Protein AF-A0A3S1CL81-F1 (afdb_monomer_lite)

Radius of gyration: 25.91 Å; chains: 1; bounding box: 47×76×34 Å

Secondary structure (DSSP, 8-state):
----S-STT------------------SPEE---SSTT-EEEEEEETTEEEEEEEETTEEEE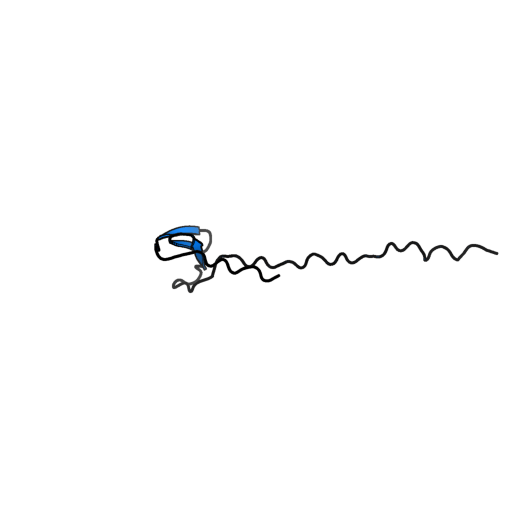EEEE-TT----------

Foldseek 3Di:
DDDDDDPPPPPPPPPPPVPPPPPVPPPQWDWDDDPDPQKTWTWHFDAQFIWIWIDHDPDIDIDTDGHNVGDDPPPPPDD

Organism: NCBI:txid2498109

Sequence (79 aa):
MKKILAILLILPSLSFSKSPSSEVVSSPWEAIPSPAWGVGLYRLSVPHGWLVYTGGGTTATTVFVPDEDHEWILNPVTN

pLDDT: mean 75.6, std 18.13, range [43.03, 96.5]

Structure (mmCIF, N/CA/C/O backbone):
data_AF-A0A3S1CL81-F1
#
_entry.id   AF-A0A3S1CL81-F1
#
loop_
_atom_site.group_PDB
_atom_site.id
_atom_site.type_symbol
_atom_site.label_atom_id
_atom_site.label_alt_id
_atom_site.label_comp_id
_atom_site.label_asym_id
_atom_site.label_entity_id
_atom_site.label_seq_id
_atom_site.pdbx_PDB_ins_code
_atom_site.Cartn_x
_atom_site.Cartn_y
_atom_site.Cartn_z
_atom_site.occupancy
_atom_site.B_iso_or_equiv
_atom_site.auth_seq_id
_atom_site.auth_comp_id
_atom_site.auth_asym_id
_atom_site.auth_atom_id
_atom_site.pdbx_PDB_model_num
ATOM 1 N N . MET A 1 1 ? 39.084 68.566 12.117 1.00 46.69 1 MET A N 1
ATOM 2 C CA . MET A 1 1 ? 38.249 67.917 11.085 1.00 46.69 1 MET A CA 1
ATOM 3 C C . MET A 1 1 ? 37.735 66.607 11.668 1.00 46.69 1 MET A C 1
ATOM 5 O O . MET A 1 1 ? 38.456 65.624 11.710 1.00 46.69 1 MET A O 1
ATOM 9 N N . LYS A 1 2 ? 36.550 66.650 12.282 1.00 53.75 2 LYS A N 1
ATOM 10 C CA . LYS A 1 2 ? 35.821 65.487 12.814 1.00 53.75 2 LYS A CA 1
ATOM 11 C C . LYS A 1 2 ? 34.728 65.149 11.800 1.00 53.75 2 LYS A C 1
ATOM 13 O O . LYS A 1 2 ? 34.234 66.084 11.175 1.00 53.75 2 LYS A O 1
ATOM 18 N N . LYS A 1 3 ? 34.316 63.875 11.744 1.00 58.44 3 LYS A N 1
ATOM 19 C CA . LYS A 1 3 ? 33.167 63.296 11.004 1.00 58.44 3 LYS A CA 1
ATOM 20 C C . LYS A 1 3 ? 33.525 62.412 9.800 1.00 58.44 3 LYS A C 1
ATOM 22 O O . LYS A 1 3 ? 32.959 62.592 8.736 1.00 58.44 3 LYS A O 1
ATOM 27 N N . ILE A 1 4 ? 34.382 61.407 9.978 1.00 59.28 4 ILE A N 1
ATOM 28 C CA . ILE A 1 4 ? 34.290 60.171 9.176 1.00 59.28 4 ILE A CA 1
ATOM 29 C C . ILE A 1 4 ? 34.621 58.990 10.096 1.00 59.28 4 ILE A C 1
ATOM 31 O O . ILE A 1 4 ? 35.685 58.398 10.010 1.00 59.28 4 ILE A O 1
ATOM 35 N N . LEU A 1 5 ? 33.754 58.706 11.070 1.00 56.81 5 LEU A N 1
ATOM 36 C CA . LEU A 1 5 ? 33.863 57.483 11.874 1.00 56.81 5 LEU A CA 1
ATOM 37 C C . LEU A 1 5 ? 32.500 57.112 12.477 1.00 56.81 5 LEU A C 1
ATOM 39 O O . LEU A 1 5 ? 32.340 57.057 13.689 1.00 56.81 5 LEU A O 1
ATOM 43 N N . ALA A 1 6 ? 31.471 56.969 11.640 1.00 54.97 6 ALA A N 1
ATOM 44 C CA . ALA A 1 6 ? 30.133 56.601 12.122 1.00 54.97 6 ALA A CA 1
ATOM 45 C C . ALA A 1 6 ? 29.314 55.750 11.136 1.00 54.97 6 ALA A C 1
ATOM 47 O O . ALA A 1 6 ? 28.115 55.600 11.322 1.00 54.97 6 ALA A O 1
ATOM 48 N N . ILE A 1 7 ? 29.928 55.199 10.082 1.00 54.78 7 ILE A N 1
ATOM 49 C CA . ILE A 1 7 ? 29.196 54.431 9.055 1.00 54.78 7 ILE A CA 1
ATOM 50 C C . ILE A 1 7 ? 29.318 52.909 9.267 1.00 54.78 7 ILE A C 1
ATOM 52 O O . ILE A 1 7 ? 28.542 52.149 8.703 1.00 54.78 7 ILE A O 1
ATOM 56 N N . LEU A 1 8 ? 30.207 52.433 10.149 1.00 50.84 8 LEU A N 1
ATOM 57 C CA . LEU A 1 8 ? 30.423 50.990 10.343 1.00 50.84 8 LEU A CA 1
ATOM 58 C C . LEU A 1 8 ? 29.479 50.305 11.355 1.00 50.84 8 LEU A C 1
ATOM 60 O O . LEU A 1 8 ? 29.575 49.098 11.533 1.00 50.84 8 LEU A O 1
ATOM 64 N N . LEU A 1 9 ? 28.589 51.042 12.029 1.00 54.97 9 LEU A N 1
ATOM 65 C CA . LEU A 1 9 ? 27.752 50.509 13.123 1.00 54.97 9 LEU A CA 1
ATOM 66 C C . LEU A 1 9 ? 26.311 50.159 12.715 1.00 54.97 9 LEU A C 1
ATOM 68 O O . LEU A 1 9 ? 25.511 49.802 13.572 1.00 54.97 9 LEU A O 1
ATOM 72 N N . ILE A 1 10 ? 25.974 50.243 11.425 1.00 58.97 10 ILE A N 1
ATOM 73 C CA . ILE A 1 10 ? 24.623 49.950 10.916 1.00 58.97 10 ILE A CA 1
ATOM 74 C C . ILE A 1 10 ? 24.672 48.879 9.825 1.00 58.97 10 ILE A C 1
ATOM 76 O O . ILE A 1 10 ? 23.974 48.978 8.823 1.00 58.97 10 ILE A O 1
ATOM 80 N N . LEU A 1 11 ? 25.507 47.852 9.986 1.00 56.38 11 LEU A N 1
ATOM 81 C CA . LEU A 1 11 ? 25.161 46.573 9.378 1.00 56.38 11 LEU A CA 1
ATOM 82 C C . LEU A 1 11 ? 24.210 45.902 10.368 1.00 56.38 11 LEU A C 1
ATOM 84 O O . LEU A 1 11 ? 24.684 45.430 11.404 1.00 56.38 11 LEU A O 1
ATOM 88 N N . PRO A 1 12 ? 22.884 45.882 10.109 1.00 57.84 12 PRO A N 1
ATOM 89 C CA . PRO A 1 12 ? 22.028 44.946 10.808 1.00 57.84 12 PRO A CA 1
ATOM 90 C C . PRO A 1 12 ? 22.659 43.598 10.519 1.00 57.84 12 PRO A C 1
ATOM 92 O O . PRO A 1 12 ? 22.902 43.266 9.356 1.00 57.84 12 PRO A O 1
ATOM 95 N N . SER A 1 13 ? 23.011 42.887 11.579 1.00 60.03 13 SER A N 1
ATOM 96 C CA . SER A 1 13 ? 23.436 41.506 11.529 1.00 60.03 13 SER A CA 1
ATOM 97 C C . SER A 1 13 ? 22.593 40.825 10.459 1.00 60.03 13 SER A C 1
ATOM 99 O O . SER A 1 13 ? 21.372 40.734 10.603 1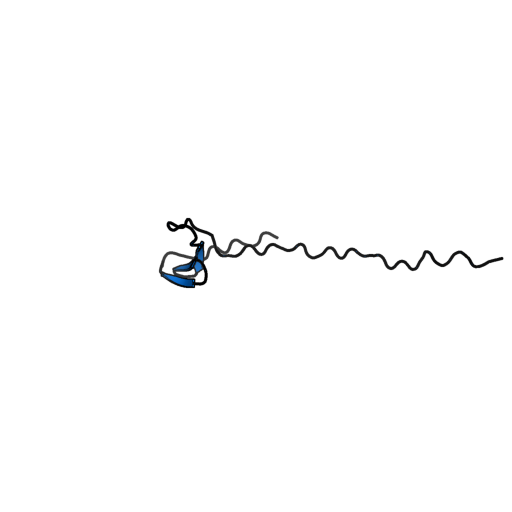.00 60.03 13 SER A O 1
ATOM 101 N N . LEU A 1 14 ? 23.224 40.405 9.359 1.00 55.31 14 LEU A N 1
ATOM 102 C CA . LEU A 1 14 ? 22.685 39.359 8.508 1.00 55.31 14 LEU A CA 1
ATOM 103 C C . LEU A 1 14 ? 22.654 38.131 9.410 1.00 55.31 14 LEU A C 1
ATOM 105 O O . LEU A 1 14 ? 23.544 37.284 9.388 1.00 55.31 14 LEU A O 1
ATOM 109 N N . SER A 1 15 ? 21.663 38.103 10.297 1.00 58.59 15 SER A N 1
ATOM 110 C CA . SER A 1 15 ? 21.208 36.914 10.958 1.00 58.59 15 SER A CA 1
ATOM 111 C C . SER A 1 15 ? 20.805 36.037 9.796 1.00 58.59 15 SER A C 1
ATOM 113 O O . SER A 1 15 ? 19.731 36.197 9.218 1.00 58.59 15 SER A O 1
ATOM 115 N N . PHE A 1 16 ? 21.720 35.152 9.410 1.00 58.09 16 PHE A N 1
ATOM 116 C CA . PHE A 1 16 ? 21.353 33.871 8.861 1.00 58.09 16 PHE A CA 1
ATOM 117 C C . PHE A 1 16 ? 20.351 33.313 9.865 1.00 58.09 16 PHE A C 1
ATOM 119 O O . PHE A 1 16 ? 20.722 32.715 10.874 1.00 58.09 16 PHE A O 1
ATOM 126 N N . SER A 1 17 ? 19.069 33.614 9.644 1.00 53.34 17 SER A N 1
ATOM 127 C CA . SER A 1 17 ? 18.000 32.799 10.168 1.00 53.34 17 SER A CA 1
ATOM 128 C C . SER A 1 17 ? 18.392 31.419 9.689 1.00 53.34 17 SER A C 1
ATOM 130 O O . SER A 1 17 ? 18.462 31.167 8.483 1.00 53.34 17 SER A O 1
ATOM 132 N N . LYS A 1 18 ? 18.828 30.586 10.635 1.00 46.81 18 LYS A N 1
ATOM 133 C CA . LYS A 1 18 ? 18.972 29.167 10.403 1.00 46.81 18 LYS A CA 1
ATOM 134 C C . LYS A 1 18 ? 17.595 28.772 9.911 1.00 46.81 18 LYS A C 1
ATOM 136 O O . LYS A 1 18 ? 16.663 28.742 10.712 1.00 46.81 18 LYS A O 1
ATOM 141 N N . SER A 1 19 ? 17.466 28.614 8.588 1.00 53.69 19 SER A N 1
ATOM 142 C CA . SER A 1 19 ? 16.272 28.049 7.981 1.00 53.69 19 SER A CA 1
ATOM 143 C C . SER A 1 19 ? 15.942 26.868 8.871 1.00 53.69 19 SER A C 1
ATOM 145 O O . SER A 1 19 ? 16.881 26.098 9.131 1.00 53.69 19 SER A O 1
ATOM 147 N N . PRO A 1 20 ? 14.711 26.753 9.409 1.00 55.94 20 PRO A N 1
ATOM 148 C CA . PRO A 1 20 ? 14.323 25.511 10.047 1.00 55.94 20 PRO A CA 1
ATOM 149 C C . PRO A 1 20 ? 14.750 24.457 9.041 1.00 55.94 20 PRO A C 1
ATOM 151 O O . PRO A 1 20 ? 14.408 24.555 7.855 1.00 55.94 20 PRO A O 1
ATOM 154 N N . SER A 1 21 ? 15.699 23.615 9.460 1.00 51.44 21 SER A N 1
ATOM 155 C CA . SER A 1 21 ? 16.146 22.496 8.654 1.00 51.44 21 SER A CA 1
ATOM 156 C C . SER A 1 21 ? 14.863 21.901 8.126 1.00 51.44 21 SER A C 1
ATOM 158 O O . SER A 1 21 ? 13.954 21.698 8.929 1.00 51.44 21 SER A O 1
ATOM 160 N N . SER A 1 22 ? 14.737 21.764 6.805 1.00 49.56 22 SER A N 1
ATOM 161 C CA . SER A 1 22 ? 13.682 20.946 6.234 1.00 49.56 22 SER A CA 1
ATOM 162 C C . SER A 1 22 ? 13.788 19.616 6.955 1.00 49.56 22 SER A C 1
ATOM 164 O O . SER A 1 22 ? 14.629 18.789 6.609 1.00 49.56 22 SER A O 1
ATOM 166 N N . GLU A 1 23 ? 13.013 19.453 8.022 1.00 54.69 23 GLU A N 1
ATOM 167 C CA . GLU A 1 23 ? 12.663 18.159 8.534 1.00 54.69 23 GLU A CA 1
ATOM 168 C C . GLU A 1 23 ? 12.006 17.549 7.318 1.00 54.69 23 GLU A C 1
ATOM 170 O O . GLU A 1 23 ? 10.945 17.982 6.862 1.00 54.69 23 GLU A O 1
ATOM 175 N N . VAL A 1 24 ? 12.760 16.671 6.666 1.00 52.59 24 VAL A N 1
ATOM 176 C CA . VAL A 1 24 ? 12.221 15.774 5.672 1.00 52.59 24 VAL A CA 1
ATOM 177 C C . VAL A 1 24 ? 11.192 15.004 6.472 1.00 52.59 24 VAL A C 1
ATOM 179 O O . VAL A 1 24 ? 11.545 14.061 7.173 1.00 52.59 24 VAL A O 1
ATOM 182 N N . VAL A 1 25 ? 9.948 15.491 6.470 1.00 52.47 25 VAL A N 1
ATOM 183 C CA . VAL A 1 25 ? 8.811 14.763 7.006 1.00 52.47 25 VAL A CA 1
ATOM 184 C C . VAL A 1 25 ? 8.812 13.488 6.186 1.00 52.47 25 VAL A C 1
ATOM 186 O O . VAL A 1 25 ? 8.437 13.487 5.012 1.00 52.47 25 VAL A O 1
ATOM 189 N N . SER A 1 26 ? 9.382 12.430 6.761 1.00 67.56 26 SER A N 1
ATOM 190 C CA . SER A 1 26 ? 9.408 11.122 6.144 1.00 67.56 26 SER A CA 1
ATOM 191 C C . SER A 1 26 ? 7.950 10.763 5.937 1.00 67.56 26 SER A C 1
ATOM 193 O O . SER A 1 26 ? 7.190 10.704 6.904 1.00 67.56 26 SER A O 1
ATOM 195 N N . SER A 1 27 ? 7.543 10.619 4.676 1.00 76.62 27 SER A N 1
ATOM 196 C CA . SER A 1 27 ? 6.198 10.162 4.349 1.00 76.62 27 SER A CA 1
ATOM 197 C C . SER A 1 27 ? 5.891 8.927 5.203 1.00 76.62 27 SER A C 1
ATOM 199 O O . SER A 1 27 ? 6.726 8.021 5.238 1.00 76.62 27 SER A O 1
ATOM 201 N N . PRO A 1 28 ? 4.736 8.857 5.888 1.00 84.94 28 PRO A N 1
ATOM 202 C CA . PRO A 1 28 ? 4.389 7.687 6.694 1.00 84.94 28 PRO A CA 1
ATOM 203 C C . PRO A 1 28 ? 4.129 6.444 5.822 1.00 84.94 28 PRO A C 1
ATOM 205 O O . PRO A 1 28 ? 3.928 5.350 6.337 1.00 84.94 28 PRO A O 1
ATOM 208 N N . TRP A 1 29 ? 4.122 6.615 4.497 1.00 88.94 29 TRP A N 1
ATOM 209 C CA . TRP A 1 29 ? 4.003 5.551 3.518 1.00 88.94 29 TRP A CA 1
ATOM 210 C C . TRP A 1 29 ? 5.326 4.807 3.337 1.00 88.94 29 TRP A C 1
ATOM 212 O O . TRP A 1 29 ? 6.326 5.374 2.894 1.00 88.94 29 TRP A O 1
ATOM 222 N N . GLU A 1 30 ? 5.299 3.509 3.598 1.00 90.62 30 GLU A N 1
ATOM 223 C CA . GLU A 1 30 ? 6.399 2.596 3.326 1.00 90.62 30 GLU A CA 1
ATOM 224 C C . GLU A 1 30 ? 6.317 2.114 1.872 1.00 90.62 30 GLU A C 1
ATOM 226 O O . GLU A 1 30 ? 5.297 1.569 1.445 1.00 90.62 30 GLU A O 1
ATOM 231 N N . ALA A 1 31 ? 7.386 2.301 1.097 1.00 91.75 31 ALA A N 1
ATOM 232 C CA . ALA A 1 31 ? 7.484 1.720 -0.238 1.00 91.75 31 ALA A CA 1
ATOM 233 C C . ALA A 1 31 ? 7.681 0.201 -0.134 1.00 91.75 31 ALA A C 1
ATOM 235 O O . ALA A 1 31 ? 8.558 -0.261 0.595 1.00 91.75 31 ALA A O 1
ATOM 236 N N . ILE A 1 32 ? 6.909 -0.570 -0.899 1.00 92.56 32 ILE A N 1
ATOM 237 C CA . ILE A 1 32 ? 7.028 -2.033 -0.956 1.00 92.56 32 ILE A CA 1
ATOM 238 C C . ILE A 1 32 ? 7.403 -2.493 -2.370 1.00 92.56 32 ILE A C 1
ATOM 240 O O . ILE A 1 32 ? 7.126 -1.783 -3.342 1.00 92.56 32 ILE A O 1
ATOM 244 N N . PRO A 1 33 ? 8.035 -3.673 -2.523 1.00 93.75 33 PRO A N 1
ATOM 245 C CA . PRO A 1 33 ? 8.382 -4.197 -3.836 1.00 93.75 33 PRO A CA 1
ATOM 246 C C . PRO A 1 33 ? 7.152 -4.330 -4.733 1.00 93.75 33 PRO A C 1
ATOM 248 O O . PRO A 1 33 ? 6.162 -4.963 -4.366 1.00 93.75 33 PRO A O 1
ATOM 251 N N . SER A 1 34 ? 7.239 -3.757 -5.931 1.00 91.69 34 SER A N 1
ATOM 252 C CA . SER A 1 34 ? 6.216 -3.924 -6.954 1.00 91.69 34 SER A CA 1
ATOM 253 C C . SER A 1 34 ? 6.564 -5.091 -7.877 1.00 91.69 34 SER A C 1
ATOM 255 O O . SER A 1 34 ? 7.687 -5.141 -8.384 1.00 91.69 34 SER A O 1
ATOM 257 N N . PRO A 1 35 ? 5.622 -6.013 -8.155 1.00 89.31 35 PRO A N 1
ATOM 258 C CA . PRO A 1 35 ? 5.832 -7.063 -9.148 1.00 89.31 35 PRO A CA 1
ATOM 259 C C . PRO A 1 35 ? 5.771 -6.526 -10.590 1.00 89.31 35 PRO A C 1
ATOM 261 O O . PRO A 1 35 ? 6.150 -7.235 -11.520 1.00 89.31 35 PRO A O 1
ATOM 264 N N . ALA A 1 36 ? 5.294 -5.291 -10.792 1.00 88.44 36 ALA A N 1
ATOM 265 C CA . ALA A 1 36 ? 5.108 -4.674 -12.100 1.00 88.44 36 ALA A CA 1
ATOM 266 C C . ALA A 1 36 ? 6.059 -3.484 -12.300 1.00 88.44 36 ALA A C 1
ATOM 268 O O . ALA A 1 36 ? 6.114 -2.549 -11.497 1.00 88.44 36 ALA A O 1
ATOM 269 N N . TRP A 1 37 ? 6.793 -3.500 -13.413 1.00 89.31 37 TRP A N 1
ATOM 270 C CA . TRP A 1 37 ? 7.723 -2.431 -13.772 1.00 89.31 37 TRP A CA 1
ATOM 271 C C . TRP A 1 37 ? 6.972 -1.123 -14.042 1.00 89.31 37 TRP A C 1
ATOM 273 O O . TRP A 1 37 ? 5.951 -1.114 -14.725 1.00 89.31 37 TRP A O 1
ATOM 283 N N . GLY A 1 38 ? 7.489 -0.012 -13.513 1.00 88.62 38 GLY A N 1
ATOM 284 C CA . GLY A 1 38 ? 6.873 1.311 -13.668 1.00 88.62 38 GLY A CA 1
ATOM 285 C C . GLY A 1 38 ? 5.633 1.553 -12.799 1.00 88.62 38 GLY A C 1
ATOM 286 O O . GLY A 1 38 ? 5.010 2.605 -12.930 1.00 88.62 38 GLY A O 1
ATOM 287 N N . VAL A 1 39 ? 5.286 0.616 -11.910 1.00 92.12 39 VAL A N 1
ATOM 288 C CA . VAL A 1 39 ? 4.206 0.768 -10.928 1.00 92.12 39 VAL A CA 1
ATOM 289 C C . VAL A 1 39 ? 4.812 0.968 -9.545 1.00 92.12 39 VAL A C 1
ATOM 291 O O . VAL A 1 39 ? 5.544 0.108 -9.055 1.00 92.12 39 VAL A O 1
ATOM 294 N N . GLY A 1 40 ? 4.496 2.097 -8.916 1.00 93.50 40 GLY A N 1
ATOM 295 C CA . GLY A 1 40 ? 4.810 2.344 -7.514 1.00 93.50 40 GLY A CA 1
ATOM 296 C C . GLY A 1 40 ? 3.800 1.643 -6.611 1.00 93.50 40 GLY A C 1
ATOM 297 O O . GLY A 1 40 ? 2.598 1.673 -6.886 1.00 93.50 40 GLY A O 1
ATOM 298 N N . LEU A 1 41 ? 4.286 1.029 -5.535 1.00 94.75 41 LEU A N 1
ATOM 299 C CA . LEU A 1 41 ? 3.469 0.423 -4.491 1.00 94.75 41 LEU A CA 1
ATOM 300 C C . LEU A 1 41 ? 3.938 0.926 -3.130 1.00 94.75 41 LEU A C 1
ATOM 302 O O . LEU A 1 41 ? 5.122 0.861 -2.798 1.00 94.75 41 LEU A O 1
ATOM 306 N N . TYR A 1 42 ? 2.989 1.441 -2.358 1.00 93.88 42 TYR A N 1
ATOM 307 C CA . TYR A 1 42 ? 3.232 2.023 -1.048 1.00 93.88 42 TYR A CA 1
ATOM 308 C C . TYR A 1 42 ? 2.139 1.568 -0.093 1.00 93.88 42 TYR A C 1
ATOM 310 O O . TYR A 1 42 ? 0.978 1.462 -0.492 1.00 93.88 42 TYR A O 1
ATOM 318 N N . ARG A 1 43 ? 2.487 1.332 1.169 1.00 92.81 43 ARG A N 1
ATOM 319 C CA . ARG A 1 43 ? 1.524 0.984 2.214 1.00 92.81 43 ARG A CA 1
ATOM 320 C C . ARG A 1 43 ? 1.605 1.942 3.392 1.00 92.81 43 ARG A C 1
ATOM 322 O O . ARG A 1 43 ? 2.676 2.451 3.708 1.00 92.81 43 ARG A O 1
ATOM 329 N N . LEU A 1 44 ? 0.476 2.149 4.047 1.00 91.56 44 LEU A N 1
ATOM 330 C CA . LEU A 1 44 ? 0.348 2.894 5.291 1.00 91.56 44 LEU A CA 1
ATOM 331 C C . LEU A 1 44 ? -0.431 2.030 6.282 1.00 91.56 44 LEU A C 1
ATOM 333 O O . LEU A 1 44 ? -1.530 1.575 5.966 1.00 91.56 44 LEU A O 1
ATOM 337 N N . SER A 1 45 ? 0.153 1.797 7.455 1.00 90.50 45 SER A N 1
ATOM 338 C CA . SER A 1 45 ? -0.519 1.138 8.580 1.00 90.50 45 SER A CA 1
ATOM 339 C C . SER A 1 45 ? -1.674 2.016 9.073 1.00 90.50 45 SER A C 1
ATOM 341 O O . SER A 1 45 ? -1.507 3.229 9.223 1.00 90.50 45 SER A O 1
ATOM 343 N N . VAL A 1 46 ? -2.848 1.419 9.275 1.00 89.62 46 VAL A N 1
ATOM 344 C CA . VAL A 1 46 ? -4.055 2.052 9.836 1.00 89.62 46 VAL A CA 1
ATOM 345 C C . VAL A 1 46 ? -4.695 1.082 10.845 1.00 89.62 46 VAL A C 1
ATOM 347 O O . VAL A 1 46 ? -4.299 -0.082 10.871 1.00 89.62 46 VAL A O 1
ATOM 350 N N . PRO A 1 47 ? -5.666 1.487 11.693 1.00 89.19 47 PRO A N 1
ATOM 351 C CA . PRO A 1 47 ? -6.285 0.526 12.598 1.00 89.19 47 PRO A CA 1
ATOM 352 C C . PRO A 1 47 ? -7.008 -0.539 11.776 1.00 89.19 47 PRO A C 1
ATOM 354 O O . PRO A 1 47 ? -7.693 -0.195 10.804 1.00 89.19 47 PRO A O 1
ATOM 357 N N . HIS A 1 48 ? -6.884 -1.799 12.187 1.00 89.94 48 HIS A N 1
ATOM 358 C CA . HIS A 1 48 ? -7.551 -2.936 11.549 1.00 89.94 48 HIS A CA 1
ATOM 359 C C . HIS A 1 48 ? -7.152 -3.151 10.080 1.00 89.94 48 HIS A C 1
ATOM 361 O O . HIS A 1 48 ? -7.921 -3.742 9.313 1.00 89.94 48 HIS A O 1
ATOM 367 N N . GLY A 1 49 ? -5.994 -2.648 9.632 1.00 93.31 49 GLY A N 1
ATOM 368 C CA . GLY A 1 49 ? -5.581 -2.865 8.251 1.00 93.31 49 GLY A CA 1
ATOM 369 C C . GLY A 1 49 ? -4.443 -2.013 7.713 1.00 93.31 49 GLY A C 1
ATOM 370 O O . GLY A 1 49 ? -3.639 -1.408 8.419 1.00 93.31 49 GLY A O 1
ATOM 371 N N . TRP A 1 50 ? -4.425 -1.950 6.386 1.00 93.81 50 TRP A N 1
ATOM 372 C CA . TRP A 1 50 ? -3.474 -1.186 5.596 1.00 93.81 50 TRP A CA 1
ATOM 373 C C . TRP A 1 50 ? -4.200 -0.377 4.533 1.00 93.81 50 TRP A C 1
ATOM 375 O O . TRP A 1 50 ? -5.111 -0.871 3.866 1.00 93.81 50 TRP A O 1
ATOM 385 N N . LEU A 1 51 ? -3.739 0.844 4.294 1.00 94.38 51 LEU A N 1
ATOM 386 C CA . LEU A 1 51 ? -3.992 1.516 3.027 1.00 94.38 51 LEU A CA 1
ATOM 387 C C . LEU A 1 51 ? -2.859 1.167 2.071 1.00 94.38 51 LEU A C 1
ATOM 389 O O . LEU A 1 51 ? -1.693 1.384 2.387 1.00 94.38 51 LEU A O 1
ATOM 393 N N . VAL A 1 52 ? -3.196 0.643 0.899 1.00 95.19 52 VAL A N 1
ATOM 394 C CA . VAL A 1 52 ? -2.238 0.345 -0.164 1.00 95.19 52 VAL A CA 1
ATOM 395 C C . VAL A 1 52 ? -2.498 1.298 -1.313 1.00 95.19 52 VAL A C 1
ATOM 397 O O . VAL A 1 52 ? -3.551 1.256 -1.948 1.00 95.19 52 VAL A O 1
ATOM 400 N N . TYR A 1 53 ? -1.529 2.163 -1.574 1.00 95.19 53 TYR A N 1
ATOM 401 C CA . TYR A 1 53 ? -1.510 3.024 -2.741 1.00 95.19 53 TYR A CA 1
ATOM 402 C C . TYR A 1 53 ? -0.737 2.333 -3.861 1.00 95.19 53 TYR A C 1
ATOM 404 O O . TYR A 1 53 ? 0.380 1.843 -3.666 1.00 95.19 53 TYR A O 1
ATOM 412 N N . THR A 1 54 ? -1.319 2.324 -5.054 1.00 94.56 54 THR A N 1
ATOM 413 C CA . THR A 1 54 ? -0.664 1.839 -6.265 1.00 94.56 54 THR A CA 1
ATOM 414 C C . THR A 1 54 ? -0.904 2.800 -7.414 1.00 94.56 54 THR A C 1
ATOM 416 O O . THR A 1 54 ? -2.003 3.330 -7.576 1.00 94.56 54 THR A O 1
ATOM 419 N N . GLY A 1 55 ? 0.121 3.041 -8.225 1.00 92.12 55 GLY A N 1
ATOM 420 C CA . GLY A 1 55 ? -0.018 3.916 -9.380 1.00 92.12 55 GLY A CA 1
ATOM 421 C C . GLY A 1 55 ? 1.094 3.747 -10.400 1.00 92.12 55 GLY A C 1
ATOM 422 O O . GLY A 1 55 ? 2.227 3.407 -10.061 1.00 92.12 55 GLY A O 1
ATOM 423 N N . GLY A 1 56 ? 0.750 3.999 -11.659 1.00 88.75 56 GLY A N 1
ATOM 424 C CA . GLY A 1 56 ? 1.651 3.962 -12.804 1.00 88.75 56 GLY A CA 1
ATOM 425 C C . GLY A 1 56 ? 1.182 4.943 -13.877 1.00 88.75 56 GLY A C 1
ATOM 426 O O . GLY A 1 56 ? -0.003 4.999 -14.217 1.00 88.75 56 GLY A O 1
ATOM 427 N N . GLY A 1 57 ? 2.108 5.746 -14.405 1.00 85.50 57 GLY A N 1
ATOM 428 C CA . GLY A 1 57 ? 1.780 6.803 -15.363 1.00 85.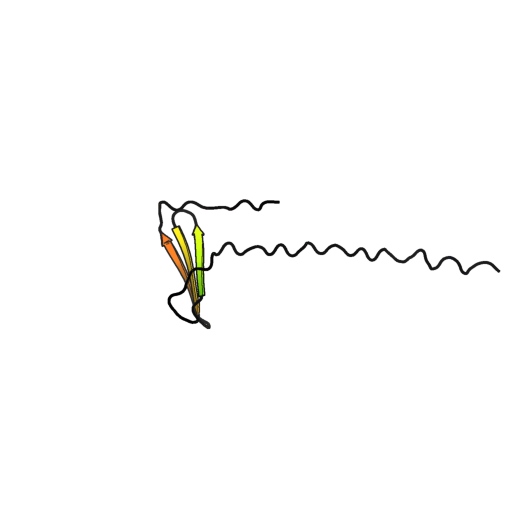50 57 GLY A CA 1
ATOM 429 C C . GLY A 1 57 ? 0.810 7.832 -14.770 1.00 85.50 57 GLY A C 1
ATOM 430 O O . GLY A 1 57 ? 1.126 8.483 -13.780 1.00 85.50 57 GLY A O 1
ATOM 431 N N . THR A 1 58 ? -0.365 7.985 -15.383 1.00 90.56 58 THR A N 1
ATOM 432 C CA . THR A 1 58 ? -1.407 8.943 -14.965 1.00 90.56 58 THR A CA 1
ATOM 433 C C . THR A 1 58 ? -2.516 8.323 -14.115 1.00 90.56 58 THR A C 1
ATOM 435 O O . THR A 1 58 ? -3.463 9.019 -13.755 1.00 90.56 58 THR A O 1
ATOM 438 N N . THR A 1 59 ? -2.435 7.024 -13.811 1.00 91.12 59 THR A N 1
ATOM 439 C CA . THR A 1 59 ? -3.465 6.312 -13.044 1.00 91.12 59 THR A CA 1
ATOM 440 C C . THR A 1 59 ? -2.922 5.910 -11.684 1.00 91.12 59 THR A C 1
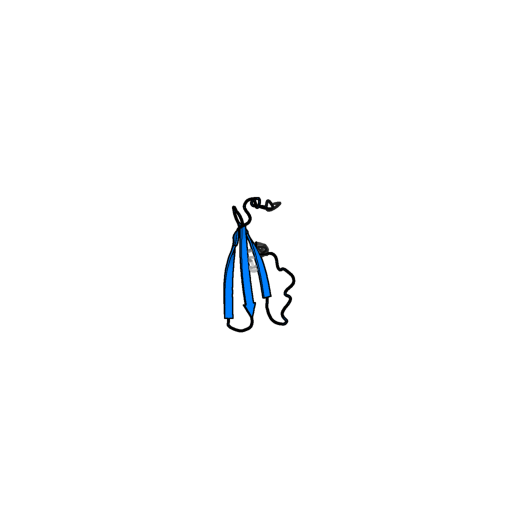ATOM 442 O O . THR A 1 59 ? -1.827 5.356 -11.583 1.00 91.12 59 THR A O 1
ATOM 445 N N . ALA A 1 60 ? -3.710 6.159 -10.644 1.00 93.00 60 ALA A N 1
ATOM 446 C CA . ALA A 1 60 ? -3.421 5.722 -9.292 1.00 93.00 60 ALA A CA 1
ATOM 447 C C . ALA A 1 60 ? -4.710 5.362 -8.556 1.00 93.00 60 ALA A C 1
ATOM 449 O O . ALA A 1 60 ? -5.787 5.866 -8.880 1.00 93.00 60 ALA A O 1
ATOM 450 N N . THR A 1 61 ? -4.593 4.487 -7.567 1.00 95.56 61 THR A N 1
ATOM 451 C CA . THR A 1 61 ? -5.689 4.102 -6.685 1.00 95.56 61 THR A CA 1
ATOM 452 C C . THR A 1 61 ? -5.164 3.800 -5.288 1.00 95.56 61 THR A C 1
ATOM 454 O O . THR A 1 61 ? -3.990 3.471 -5.106 1.00 95.56 61 THR A O 1
ATOM 457 N N . THR A 1 62 ? -6.061 3.887 -4.313 1.00 96.50 62 THR A N 1
ATOM 458 C CA . THR A 1 62 ? -5.814 3.493 -2.931 1.00 96.50 62 THR A CA 1
ATOM 459 C C . THR A 1 62 ? -6.867 2.476 -2.534 1.00 96.50 62 THR A C 1
ATOM 461 O O . THR A 1 62 ? -8.061 2.718 -2.708 1.00 96.50 62 THR A O 1
ATOM 464 N N . VAL A 1 63 ? -6.428 1.347 -1.989 1.00 96.06 63 VAL A N 1
ATOM 465 C CA . VAL A 1 63 ? -7.308 0.288 -1.490 1.00 96.06 63 VAL A CA 1
ATOM 466 C C . VAL A 1 63 ? -7.078 0.077 -0.002 1.00 96.06 63 VAL A C 1
ATOM 468 O O . VAL A 1 63 ? -5.948 0.166 0.474 1.00 96.06 63 VAL A O 1
ATOM 471 N N . PHE A 1 64 ? -8.153 -0.197 0.731 1.00 95.12 64 PHE A N 1
ATOM 472 C CA . PHE A 1 64 ? -8.069 -0.654 2.113 1.00 95.12 64 PHE A CA 1
ATOM 473 C C . PHE A 1 64 ? -7.993 -2.180 2.136 1.00 95.12 64 PHE A C 1
ATOM 475 O O . PHE A 1 64 ? -8.799 -2.852 1.489 1.00 95.12 64 PHE A O 1
ATOM 482 N N . VAL A 1 65 ? -7.022 -2.710 2.872 1.00 94.44 65 VAL A N 1
ATOM 483 C CA . VAL A 1 65 ? -6.816 -4.143 3.076 1.00 94.44 65 VAL A CA 1
ATOM 484 C C . VAL A 1 65 ? -7.008 -4.427 4.566 1.00 94.44 65 VAL A C 1
ATOM 486 O O . VAL A 1 65 ? -6.199 -3.938 5.354 1.00 94.44 65 VAL A O 1
ATOM 489 N N . PRO A 1 66 ? -8.060 -5.166 4.965 1.00 93.62 66 PRO A N 1
ATOM 490 C CA . PRO A 1 66 ? -8.318 -5.451 6.370 1.00 93.62 66 PRO A CA 1
ATOM 491 C C . PRO A 1 66 ? -7.276 -6.418 6.939 1.00 93.62 66 PRO A C 1
ATOM 493 O O . PRO A 1 66 ? -6.884 -7.382 6.279 1.00 93.62 66 PRO A O 1
ATOM 496 N N . ASP A 1 67 ? -6.859 -6.148 8.168 1.00 92.56 67 ASP A N 1
ATOM 497 C CA . ASP A 1 67 ? -5.937 -6.946 8.975 1.00 92.56 67 ASP A CA 1
ATOM 498 C C . ASP A 1 67 ? -6.261 -6.653 10.450 1.00 92.56 67 ASP A C 1
ATOM 500 O O . ASP A 1 67 ? -5.832 -5.644 11.004 1.00 92.56 67 ASP A O 1
ATOM 504 N N . GLU A 1 68 ? -7.118 -7.477 11.060 1.00 87.56 68 GLU A N 1
ATOM 505 C CA . GLU A 1 68 ? -7.685 -7.225 12.400 1.00 87.56 68 GLU A CA 1
ATOM 506 C C . GLU A 1 68 ? -6.640 -7.249 13.519 1.00 87.56 68 GLU A C 1
ATOM 508 O O . GLU A 1 68 ? -6.858 -6.663 14.576 1.00 87.56 68 GLU A O 1
ATOM 513 N N . ASP A 1 69 ? -5.497 -7.890 13.275 1.00 85.56 69 ASP A N 1
ATOM 514 C CA . ASP A 1 69 ? -4.380 -7.951 14.215 1.00 85.56 69 ASP A CA 1
ATOM 515 C C . ASP A 1 69 ? -3.400 -6.772 14.018 1.00 85.56 69 ASP A C 1
ATOM 517 O O . ASP A 1 69 ? -2.364 -6.691 14.686 1.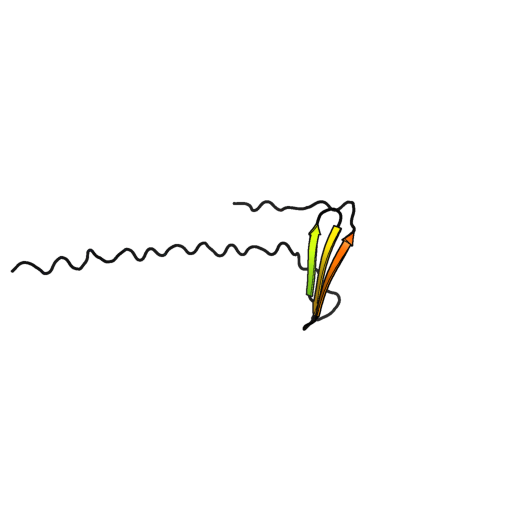00 85.56 69 ASP A O 1
ATOM 521 N N . HIS A 1 70 ? -3.704 -5.856 13.086 1.00 79.75 70 HIS A N 1
ATOM 522 C CA . HIS A 1 70 ? -2.847 -4.732 12.735 1.00 79.75 70 HIS A CA 1
ATOM 523 C C . HIS A 1 70 ? -3.134 -3.484 13.574 1.00 79.75 70 HIS A C 1
ATOM 525 O O . HIS A 1 70 ? -4.122 -2.773 13.370 1.00 79.75 70 HIS A O 1
ATOM 531 N N . GLU A 1 71 ? -2.204 -3.176 14.476 1.00 74.31 71 GLU A N 1
ATOM 532 C CA . GLU A 1 71 ? -2.200 -1.957 15.285 1.00 74.31 71 GLU A CA 1
ATOM 533 C C . GLU A 1 71 ? -1.189 -0.931 14.750 1.00 74.31 71 GLU A C 1
ATOM 535 O O . GLU A 1 71 ? -0.172 -1.288 14.148 1.00 74.31 71 GLU A O 1
ATOM 540 N N . TRP A 1 72 ? -1.435 0.362 14.993 1.00 69.62 72 TRP A N 1
ATOM 541 C CA . TRP A 1 72 ? -0.530 1.423 14.537 1.00 69.62 72 TRP A CA 1
ATOM 542 C C . TRP A 1 72 ? 0.868 1.280 15.141 1.00 69.62 72 TRP A C 1
ATOM 544 O O . TRP A 1 72 ? 1.044 1.374 16.357 1.00 69.62 72 TRP A O 1
ATOM 554 N N . ILE A 1 73 ? 1.889 1.235 14.284 1.00 65.44 73 ILE A N 1
ATOM 555 C CA . ILE A 1 73 ? 3.264 1.539 14.692 1.00 65.44 73 ILE A CA 1
ATOM 556 C C . ILE A 1 73 ? 3.502 3.032 14.455 1.00 65.44 73 ILE A C 1
ATOM 558 O O . ILE A 1 73 ? 4.046 3.449 13.432 1.00 65.44 73 ILE A O 1
ATOM 562 N N . LEU A 1 74 ? 3.076 3.867 15.404 1.00 61.25 74 LEU A N 1
ATOM 563 C CA . LEU A 1 74 ? 3.554 5.247 15.463 1.00 61.25 74 LEU A CA 1
ATOM 564 C C . LEU A 1 74 ? 5.001 5.200 15.959 1.00 61.25 74 LEU A C 1
ATOM 566 O O . LEU A 1 74 ? 5.235 5.125 17.163 1.00 61.25 74 LEU A O 1
ATOM 570 N N . ASN A 1 75 ? 5.981 5.229 15.053 1.00 60.28 75 ASN A N 1
ATOM 571 C CA . ASN A 1 75 ? 7.349 5.515 15.474 1.00 60.28 75 ASN A CA 1
ATOM 572 C C . ASN A 1 75 ? 7.347 6.922 16.086 1.00 60.28 75 ASN A C 1
ATOM 574 O O . ASN A 1 75 ? 7.017 7.877 15.374 1.00 60.28 75 ASN A O 1
ATOM 578 N N . PRO A 1 76 ? 7.660 7.084 17.385 1.00 51.69 76 PRO A N 1
ATOM 579 C CA . PRO A 1 76 ? 7.749 8.410 17.961 1.00 51.69 76 PRO A CA 1
ATOM 580 C C . PRO A 1 76 ? 8.853 9.163 17.222 1.00 51.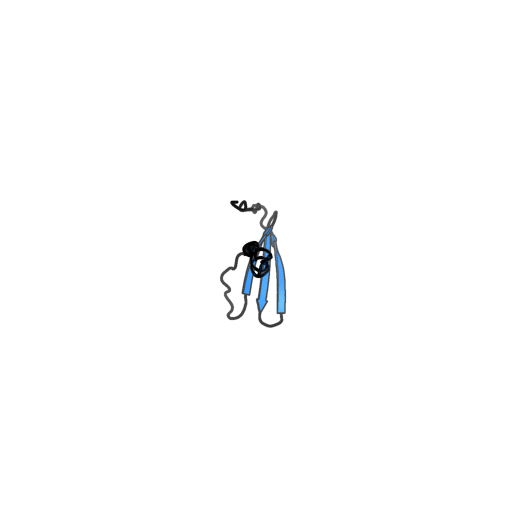69 76 PRO A C 1
ATOM 582 O O . PRO A 1 76 ? 9.960 8.649 17.061 1.00 51.69 76 PRO A O 1
ATOM 585 N N . VAL A 1 77 ? 8.541 10.375 16.762 1.00 53.31 77 VAL A N 1
ATOM 586 C CA . VAL A 1 77 ? 9.548 11.318 16.277 1.00 53.31 77 VAL A CA 1
ATOM 587 C C . VAL A 1 77 ? 10.536 11.514 17.426 1.00 53.31 77 VAL A C 1
ATOM 589 O O . VAL A 1 77 ? 10.197 12.106 18.451 1.00 53.31 77 VAL A O 1
ATOM 592 N N . THR A 1 78 ? 11.727 10.930 17.315 1.00 50.88 78 THR A N 1
ATOM 593 C CA . THR A 1 78 ? 12.804 11.172 18.272 1.00 50.88 78 THR A CA 1
ATOM 594 C C . THR A 1 78 ? 13.296 12.596 18.038 1.00 50.88 78 THR A C 1
ATOM 596 O O . THR A 1 78 ? 13.928 12.849 17.013 1.00 50.88 78 THR A O 1
ATOM 599 N N . ASN A 1 79 ? 12.925 13.503 18.949 1.00 43.03 79 ASN A N 1
ATOM 600 C CA . ASN A 1 79 ? 13.450 14.871 19.040 1.00 43.03 79 ASN A CA 1
ATOM 601 C C . ASN A 1 79 ? 14.975 14.896 19.197 1.00 43.03 79 ASN A C 1
ATOM 603 O O . ASN A 1 79 ? 15.505 13.990 19.884 1.00 43.03 79 ASN A O 1
#